Protein AF-A0A8H7DPW4-F1 (afdb_monomer_lite)

Organism: Pleurotus ostreatus (NCBI:txid5322)

Secondary structure (DSSP, 8-state):
--------SS-------------S--TT----BPPPB-----TT-GGGS--SSB-----SSSS--S----SB-TTSSBP---SSGGGT--SS--GGGBTT--

InterPro domains:
  IPR054497 Lytic polysaccharide monooxygenase AA14 [PF22810] (8-101)

Foldseek 3Di:
DDPPPPDPDDADDDDDDDDDDDPPDDPPDPWDFDDAAAFDQAQVHLVPADFAHHDDQDDPDPDDGRDDAADADPVRHTDDDDCDSRRDRDPDDRPRRTPPND

pLDDT: mean 87.99, std 13.87, range [36.25, 98.06]

Structure (mmCIF, N/CA/C/O backbone):
data_AF-A0A8H7DPW4-F1
#
_entry.id   AF-A0A8H7DPW4-F1
#
loop_
_atom_site.group_PDB
_atom_site.id
_atom_site.type_symbol
_atom_site.label_atom_id
_atom_site.label_alt_id
_atom_site.label_comp_id
_atom_site.label_asym_id
_atom_site.label_entity_id
_atom_site.label_seq_id
_atom_site.pdbx_PDB_ins_code
_atom_site.Cartn_x
_atom_site.Cartn_y
_atom_site.Cartn_z
_atom_site.occupancy
_atom_site.B_iso_or_equiv
_atom_site.auth_seq_id
_atom_site.auth_comp_id
_atom_site.auth_asym_id
_atom_site.auth_atom_id
_atom_site.pdbx_PDB_model_num
ATOM 1 N N . MET A 1 1 ? 29.222 10.670 -20.464 1.00 36.25 1 MET A N 1
ATOM 2 C CA . MET A 1 1 ? 29.097 11.007 -19.028 1.00 36.25 1 MET A CA 1
ATOM 3 C C . MET A 1 1 ? 28.184 9.977 -18.380 1.00 36.25 1 MET A C 1
ATOM 5 O O . MET A 1 1 ? 27.043 9.862 -18.802 1.00 36.25 1 MET A O 1
ATOM 9 N N . LYS A 1 2 ? 28.697 9.154 -17.455 1.00 42.91 2 LYS A N 1
ATOM 10 C CA . LYS A 1 2 ? 27.891 8.170 -16.716 1.00 42.91 2 LYS A CA 1
ATOM 11 C C . LYS A 1 2 ? 27.231 8.898 -15.546 1.00 42.91 2 LYS A C 1
ATOM 13 O O . LYS A 1 2 ? 27.933 9.287 -14.620 1.00 42.91 2 LY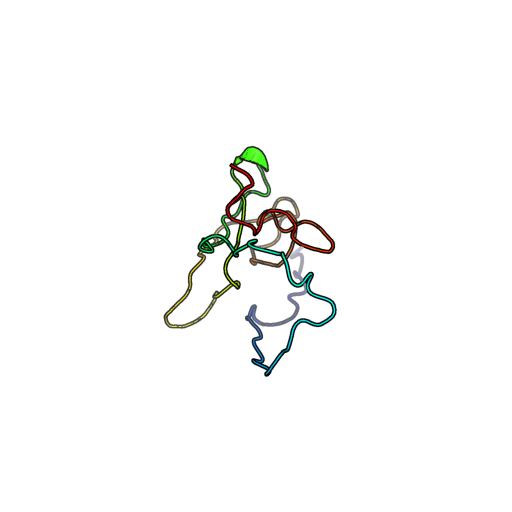S A O 1
ATOM 18 N N . TYR A 1 3 ? 25.918 9.111 -15.596 1.00 51.38 3 TYR A N 1
ATOM 19 C CA . TYR A 1 3 ? 25.171 9.545 -14.417 1.00 51.38 3 TYR A CA 1
ATOM 20 C C . TYR A 1 3 ? 25.205 8.405 -13.402 1.00 51.38 3 TYR A C 1
ATOM 22 O O . TYR A 1 3 ? 24.562 7.369 -13.574 1.00 51.38 3 TYR A O 1
ATOM 30 N N . GLN A 1 4 ? 26.030 8.567 -12.376 1.00 51.06 4 GLN A N 1
ATOM 31 C CA . GLN A 1 4 ? 26.066 7.676 -11.233 1.00 51.06 4 GLN A CA 1
ATOM 32 C C . GLN A 1 4 ? 24.797 7.936 -10.423 1.00 51.06 4 GLN A C 1
ATOM 34 O O . GLN A 1 4 ? 24.713 8.904 -9.675 1.00 51.06 4 GLN A O 1
ATOM 39 N N . TYR A 1 5 ? 23.775 7.104 -10.634 1.00 59.78 5 TYR A N 1
ATOM 40 C CA . TYR A 1 5 ? 22.612 7.052 -9.754 1.00 59.78 5 TYR A CA 1
ATOM 41 C C . TYR A 1 5 ? 23.121 6.760 -8.339 1.00 59.78 5 TYR A C 1
ATOM 43 O O . TYR A 1 5 ? 23.587 5.652 -8.066 1.00 59.78 5 TYR A O 1
ATOM 51 N N . PHE A 1 6 ? 23.059 7.752 -7.450 1.00 54.50 6 PHE A N 1
ATOM 52 C CA . PHE A 1 6 ? 23.230 7.539 -6.017 1.00 54.50 6 PHE A CA 1
ATOM 53 C C . PHE A 1 6 ? 22.096 6.621 -5.555 1.00 54.50 6 PHE A C 1
ATOM 55 O O . PHE A 1 6 ? 20.956 7.048 -5.394 1.00 54.50 6 PHE A O 1
ATOM 62 N N . ARG A 1 7 ? 22.389 5.326 -5.426 1.00 65.38 7 ARG A N 1
ATOM 63 C CA . ARG A 1 7 ? 21.470 4.350 -4.839 1.00 65.38 7 ARG A CA 1
ATOM 64 C C . ARG A 1 7 ? 21.663 4.380 -3.323 1.00 65.38 7 ARG A C 1
ATOM 66 O O . ARG A 1 7 ? 22.791 4.236 -2.858 1.00 65.38 7 ARG A O 1
ATOM 73 N N . CYS A 1 8 ? 20.581 4.551 -2.565 1.00 76.81 8 CYS A N 1
ATOM 74 C CA . CYS A 1 8 ? 20.564 4.511 -1.094 1.00 76.81 8 CYS A CA 1
ATOM 75 C C . CYS A 1 8 ? 20.681 3.073 -0.544 1.00 76.81 8 CYS A C 1
ATOM 77 O O . CYS A 1 8 ? 19.914 2.670 0.323 1.00 76.81 8 CYS A O 1
ATOM 79 N N . GLY A 1 9 ? 21.638 2.293 -1.052 1.00 84.31 9 GLY A N 1
ATOM 80 C CA . GLY A 1 9 ? 21.801 0.882 -0.705 1.00 84.31 9 GLY A CA 1
ATOM 81 C C . GLY A 1 9 ? 20.883 -0.058 -1.490 1.00 84.31 9 GLY A C 1
ATOM 82 O O . GLY A 1 9 ? 20.321 0.304 -2.528 1.00 84.31 9 GLY A O 1
ATOM 83 N N . GLU A 1 10 ? 20.798 -1.296 -1.009 1.00 87.38 10 GLU A N 1
ATOM 84 C CA . GLU A 1 10 ? 19.932 -2.331 -1.569 1.00 87.38 10 GLU A CA 1
ATOM 85 C C . GLU A 1 10 ? 18.479 -2.106 -1.113 1.00 87.38 10 GLU A C 1
ATOM 87 O O . GLU A 1 10 ? 18.243 -1.922 0.084 1.00 87.38 10 GLU A O 1
ATOM 92 N N . PRO A 1 11 ? 17.498 -2.094 -2.033 1.00 89.75 11 PRO A N 1
ATOM 93 C CA . PRO A 1 11 ? 16.091 -1.991 -1.661 1.00 89.75 11 PRO A CA 1
ATOM 94 C C . PRO A 1 11 ? 15.668 -3.130 -0.723 1.00 89.75 11 PRO A C 1
ATOM 96 O O . PRO A 1 11 ? 16.013 -4.283 -0.952 1.00 89.75 11 PRO A O 1
ATOM 99 N N . ASN A 1 12 ? 14.903 -2.834 0.325 1.00 92.38 12 ASN A N 1
ATOM 100 C CA . ASN A 1 12 ? 14.419 -3.847 1.264 1.00 92.38 12 ASN A CA 1
ATOM 101 C C . ASN A 1 12 ? 13.107 -3.391 1.919 1.00 92.38 12 ASN A C 1
ATOM 103 O O . ASN A 1 12 ? 12.719 -2.227 1.791 1.00 92.38 12 ASN A O 1
ATOM 107 N N . MET A 1 13 ? 12.438 -4.292 2.636 1.00 95.25 13 MET A N 1
ATOM 108 C CA . MET A 1 13 ? 11.307 -3.967 3.498 1.00 95.25 13 MET A CA 1
ATOM 109 C C . MET A 1 13 ? 11.698 -4.046 4.973 1.00 95.25 13 MET A C 1
ATOM 111 O O . MET A 1 13 ? 12.579 -4.801 5.378 1.00 95.25 13 MET A O 1
ATOM 115 N N . TYR A 1 14 ? 10.993 -3.275 5.792 1.00 95.44 14 TYR A N 1
ATOM 116 C CA . TYR A 1 14 ? 11.164 -3.269 7.238 1.00 95.44 14 TYR A CA 1
ATOM 117 C C . TYR A 1 14 ? 9.813 -3.550 7.881 1.00 95.44 14 TYR A C 1
ATOM 119 O O . TYR A 1 14 ? 8.810 -2.922 7.541 1.00 95.44 14 TYR A O 1
ATOM 127 N N . MET A 1 15 ? 9.785 -4.496 8.815 1.00 97.44 15 MET A N 1
ATOM 128 C CA . MET A 1 15 ? 8.583 -4.860 9.553 1.00 97.44 15 MET A CA 1
ATOM 129 C C . MET A 1 15 ? 8.928 -5.061 11.020 1.00 97.44 15 MET A C 1
ATOM 131 O O . MET A 1 15 ? 9.900 -5.734 11.354 1.00 97.44 15 MET A O 1
ATOM 135 N N . LEU A 1 16 ? 8.102 -4.491 11.894 1.00 97.50 16 LEU A N 1
ATOM 136 C CA . LEU A 1 16 ? 8.237 -4.652 13.331 1.00 97.50 16 LEU A CA 1
ATOM 137 C C . LEU A 1 16 ? 6.844 -4.783 13.958 1.00 97.50 16 LEU A C 1
ATOM 139 O O . LEU A 1 16 ? 6.122 -3.788 14.052 1.00 97.50 16 LEU A O 1
ATOM 143 N N . PRO A 1 17 ? 6.420 -6.004 14.321 1.00 96.44 17 PRO A N 1
ATOM 144 C CA . PRO A 1 17 ? 5.106 -6.222 14.903 1.00 96.44 17 PRO A CA 1
ATOM 145 C C . PRO A 1 17 ? 5.068 -5.761 16.362 1.00 96.44 17 PRO A C 1
ATOM 147 O O . PRO A 1 17 ? 5.989 -6.012 17.137 1.00 96.44 17 PRO A O 1
ATOM 150 N N . TYR A 1 18 ? 3.952 -5.148 16.751 1.00 97.19 18 TYR A N 1
ATOM 151 C CA . TYR A 1 18 ? 3.691 -4.718 18.122 1.00 97.19 18 TYR A CA 1
ATOM 152 C C . TYR A 1 18 ? 2.261 -5.045 18.536 1.00 97.19 18 TYR A C 1
ATOM 154 O O . TYR A 1 18 ? 1.344 -5.081 17.714 1.00 97.19 18 TYR A O 1
ATOM 162 N N . ARG A 1 19 ? 2.055 -5.225 19.843 1.00 97.62 19 ARG A N 1
ATOM 163 C CA . ARG A 1 19 ? 0.712 -5.330 20.413 1.00 97.62 19 ARG A CA 1
ATOM 164 C C . ARG A 1 19 ? 0.076 -3.942 20.472 1.00 97.62 19 ARG A C 1
ATOM 166 O O . ARG A 1 19 ? 0.608 -3.054 21.131 1.00 97.62 19 ARG A O 1
ATOM 173 N N . CYS A 1 20 ? -1.071 -3.778 19.821 1.00 95.69 20 CYS A N 1
ATOM 174 C CA . CYS A 1 20 ? -1.844 -2.538 19.819 1.00 95.69 20 CYS A CA 1
ATO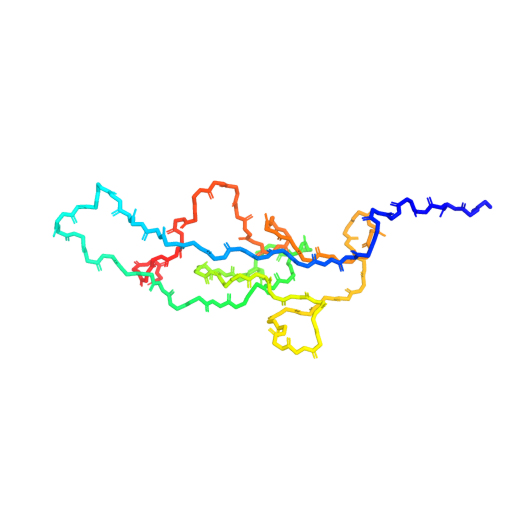M 175 C C . CYS A 1 20 ? -3.269 -2.759 20.351 1.00 95.69 20 CYS A C 1
ATOM 177 O O . CYS A 1 20 ? -3.810 -3.863 20.271 1.00 95.69 20 CYS A O 1
ATOM 179 N N . THR A 1 21 ? -3.866 -1.691 20.886 1.00 95.25 21 THR A N 1
ATOM 180 C CA . THR A 1 21 ? -5.274 -1.629 21.303 1.00 95.25 21 THR A CA 1
ATOM 181 C C . THR A 1 21 ? -5.871 -0.335 20.764 1.00 95.25 21 THR A C 1
ATOM 183 O O . THR A 1 21 ? -5.322 0.738 21.007 1.00 95.25 21 THR A O 1
ATOM 186 N N . VAL A 1 22 ? -6.996 -0.424 20.055 1.00 91.38 22 VAL A N 1
ATOM 187 C CA . VAL A 1 22 ? -7.754 0.756 19.615 1.00 91.38 22 VAL A CA 1
ATOM 188 C C . VAL A 1 22 ? -8.604 1.255 20.785 1.00 91.38 22 VAL A C 1
ATOM 190 O O . VAL A 1 22 ? -9.365 0.486 21.370 1.00 91.38 22 VAL A O 1
ATOM 193 N N . THR A 1 23 ? -8.470 2.530 21.143 1.00 94.31 23 THR A N 1
ATOM 194 C CA . THR A 1 23 ? -9.242 3.179 22.216 1.00 94.31 23 THR A CA 1
ATOM 195 C C . THR A 1 23 ? -10.329 4.089 21.637 1.00 94.31 23 THR A C 1
ATOM 197 O O . THR A 1 23 ? -10.349 4.350 20.436 1.00 94.31 23 THR A O 1
ATOM 200 N N . ASN A 1 24 ? -11.256 4.561 22.482 1.00 94.12 24 ASN A N 1
ATOM 201 C CA . ASN A 1 24 ? -12.358 5.459 22.093 1.00 94.12 24 ASN A CA 1
ATOM 202 C C . ASN A 1 24 ? -13.268 4.912 20.974 1.00 94.12 24 ASN A C 1
ATOM 204 O O . ASN A 1 24 ? -13.837 5.670 20.191 1.00 94.12 24 ASN A O 1
ATOM 208 N N . VAL A 1 25 ? -13.420 3.587 20.900 1.00 90.00 25 VAL A N 1
ATOM 209 C CA . VAL A 1 25 ? -14.352 2.944 19.967 1.00 90.00 25 VAL A CA 1
ATOM 210 C C . VAL A 1 25 ? -15.780 3.133 20.477 1.00 90.00 25 VAL A C 1
ATOM 212 O O . VAL A 1 25 ? -16.057 2.865 21.646 1.00 90.00 25 VAL A O 1
ATOM 215 N N . SER A 1 26 ? -16.693 3.570 19.604 1.00 90.38 26 SER A N 1
ATOM 216 C CA . SER A 1 26 ? -18.115 3.656 19.956 1.00 90.38 26 SER A CA 1
ATOM 217 C C . SER A 1 26 ? -18.649 2.275 20.378 1.00 90.38 26 SER A C 1
ATOM 219 O O . SER A 1 26 ? -18.476 1.321 19.613 1.00 90.38 26 SER A O 1
ATOM 221 N N . PRO A 1 27 ? -19.350 2.151 21.526 1.00 86.94 27 PRO A N 1
ATOM 222 C CA . PRO A 1 27 ? -19.938 0.885 21.977 1.00 86.94 27 PRO A CA 1
ATOM 223 C C . PRO A 1 27 ? -20.944 0.276 20.995 1.00 86.94 27 PRO A C 1
ATOM 225 O O . PRO A 1 27 ? -21.212 -0.920 21.048 1.00 86.94 27 PRO A O 1
ATOM 228 N N . THR A 1 28 ? -21.509 1.092 20.106 1.00 89.75 28 THR A N 1
ATOM 229 C CA . THR A 1 28 ? -22.486 0.672 19.095 1.00 89.75 28 THR A CA 1
ATOM 230 C C . THR A 1 28 ? -21.866 0.440 17.718 1.00 89.75 28 THR A C 1
ATOM 232 O O . THR A 1 28 ? -22.586 0.118 16.777 1.00 89.75 28 THR A O 1
ATOM 235 N N . SER A 1 29 ? -20.547 0.607 17.566 1.00 84.00 29 SER A N 1
ATOM 236 C CA . SER A 1 29 ? -19.887 0.417 16.275 1.00 84.00 29 SER A CA 1
ATOM 237 C C . SER A 1 29 ? -19.942 -1.048 15.836 1.00 84.00 29 SER A C 1
ATOM 239 O O . SER A 1 29 ? -19.371 -1.929 16.482 1.00 84.00 29 SER A O 1
ATOM 241 N N . SER A 1 30 ? -20.582 -1.299 14.695 1.00 83.56 30 SER A N 1
ATOM 242 C CA . SER A 1 30 ? -20.556 -2.587 13.995 1.00 83.56 30 SER A CA 1
ATOM 243 C C . SER A 1 30 ? -19.504 -2.646 12.887 1.00 83.56 30 SER A C 1
ATOM 245 O O . SER A 1 30 ? -19.352 -3.699 12.273 1.00 83.56 30 SER A O 1
ATOM 247 N N . LEU A 1 31 ? -18.768 -1.552 12.644 1.00 84.25 31 LEU A N 1
ATOM 248 C CA . LEU A 1 31 ? -17.802 -1.453 11.551 1.00 84.25 31 LEU A CA 1
ATOM 249 C C . LEU A 1 31 ? -16.740 -2.551 11.664 1.00 84.25 31 LEU A C 1
ATOM 251 O O . LEU A 1 31 ? -16.114 -2.761 12.712 1.00 84.25 31 LEU A O 1
ATOM 255 N N . ARG A 1 32 ? -16.529 -3.251 10.551 1.00 85.94 32 ARG A N 1
ATOM 256 C CA . ARG A 1 32 ? -15.483 -4.261 10.385 1.00 85.94 32 ARG A CA 1
ATOM 257 C C . ARG A 1 32 ? -14.562 -3.852 9.252 1.00 85.94 32 ARG A C 1
ATOM 259 O O . ARG A 1 32 ? -15.005 -3.278 8.257 1.00 85.94 32 ARG A O 1
ATOM 266 N N . LEU A 1 33 ? -13.277 -4.159 9.409 1.00 88.56 33 LEU A N 1
ATOM 267 C CA . LEU A 1 33 ? -12.334 -4.045 8.306 1.00 88.56 33 LEU A CA 1
ATOM 268 C C . LEU A 1 33 ? -12.735 -5.037 7.211 1.00 88.56 33 LEU A C 1
ATOM 270 O O . LEU A 1 33 ? -13.024 -6.201 7.492 1.00 88.56 33 LEU A O 1
ATOM 274 N N . ALA A 1 34 ? -12.748 -4.564 5.972 1.00 90.38 34 ALA A N 1
ATOM 275 C CA . ALA A 1 34 ? -12.876 -5.403 4.798 1.00 90.38 34 ALA A CA 1
ATOM 276 C C . ALA A 1 34 ? -11.623 -6.289 4.649 1.00 90.38 34 ALA A C 1
ATOM 278 O O . ALA A 1 34 ? -10.531 -5.890 5.071 1.00 90.38 34 ALA A O 1
ATOM 279 N N . PRO A 1 35 ? -11.739 -7.469 4.015 1.00 92.44 35 PRO A N 1
ATOM 280 C CA . PRO A 1 35 ? -10.581 -8.284 3.671 1.00 92.44 35 PRO A CA 1
ATOM 281 C C . PRO A 1 35 ? -9.571 -7.490 2.834 1.00 92.44 35 PRO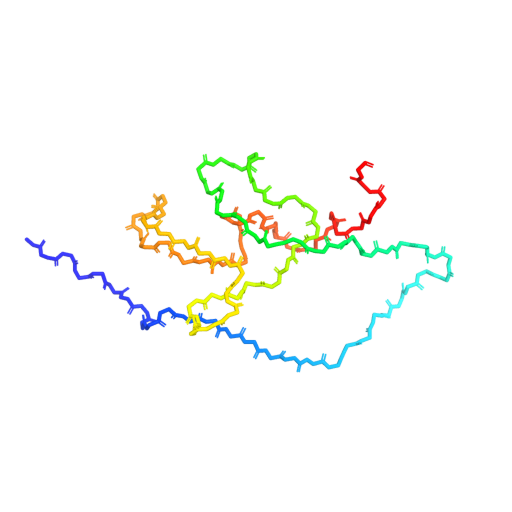 A C 1
ATOM 283 O O . PRO A 1 35 ? -9.898 -6.976 1.763 1.00 92.44 35 PRO A O 1
ATOM 286 N N . ALA A 1 36 ? -8.338 -7.394 3.327 1.00 94.12 36 ALA A N 1
ATOM 287 C CA . ALA A 1 36 ? -7.293 -6.613 2.685 1.00 94.12 36 ALA A CA 1
ATOM 288 C C . ALA A 1 36 ? -6.722 -7.319 1.445 1.00 94.12 36 ALA A C 1
ATOM 290 O O . ALA A 1 36 ? -6.431 -8.517 1.483 1.00 94.12 36 ALA A O 1
ATOM 291 N N . GLN A 1 37 ? -6.491 -6.554 0.378 1.00 94.88 37 GLN A N 1
ATOM 292 C CA . GLN A 1 37 ? -5.897 -7.030 -0.875 1.00 94.88 37 GLN A CA 1
ATOM 293 C C . GLN A 1 37 ? -4.470 -6.488 -1.064 1.00 94.88 37 GLN A C 1
ATOM 295 O O . GLN A 1 37 ? -4.159 -5.410 -0.546 1.00 94.88 37 GLN A O 1
ATOM 300 N N . PRO A 1 38 ? -3.583 -7.189 -1.791 1.00 96.44 38 PRO A N 1
ATOM 301 C CA . PRO A 1 38 ? -2.277 -6.643 -2.140 1.00 96.44 38 PRO A CA 1
ATOM 302 C C . PRO A 1 38 ? -2.385 -5.325 -2.918 1.00 96.44 38 PRO A C 1
ATOM 304 O O . PRO A 1 38 ? -3.325 -5.100 -3.686 1.00 96.44 38 PRO A O 1
ATOM 307 N N . GLY A 1 39 ? -1.414 -4.435 -2.715 1.00 94.75 39 GLY A N 1
ATOM 308 C CA . GLY A 1 39 ? -1.294 -3.216 -3.511 1.00 94.75 39 GLY A CA 1
ATOM 309 C C . GLY A 1 39 ? -0.890 -3.526 -4.955 1.00 94.75 39 GLY A C 1
ATOM 310 O O . GLY A 1 39 ? -0.166 -4.483 -5.210 1.00 94.75 39 GLY A O 1
ATOM 311 N N . VAL A 1 40 ? -1.327 -2.687 -5.891 1.00 95.75 40 VAL A N 1
ATOM 312 C CA . VAL A 1 40 ? -0.934 -2.752 -7.306 1.00 95.75 40 VAL A CA 1
ATOM 313 C C . VAL A 1 40 ? -0.258 -1.442 -7.683 1.00 95.75 40 VAL A C 1
ATOM 315 O O . VAL A 1 40 ? -0.729 -0.373 -7.293 1.00 95.75 40 VAL A O 1
ATOM 318 N N . TRP A 1 41 ? 0.840 -1.524 -8.440 1.00 96.88 41 TRP A N 1
ATOM 319 C CA . TRP A 1 41 ? 1.480 -0.345 -9.020 1.00 96.88 41 TRP A CA 1
ATOM 320 C C . TRP A 1 41 ? 0.546 0.336 -10.014 1.00 96.88 41 TRP A C 1
ATOM 322 O O . TRP A 1 41 ? 0.172 -0.256 -11.022 1.00 96.88 41 TRP A O 1
ATOM 332 N N . CYS A 1 42 ? 0.188 1.579 -9.719 1.00 96.12 42 CYS A N 1
ATOM 333 C CA . CYS A 1 42 ? -0.825 2.350 -10.438 1.00 96.12 42 CYS A CA 1
ATOM 334 C C . CYS A 1 42 ? -0.403 3.815 -10.641 1.00 96.12 42 CYS A C 1
ATOM 336 O O . CYS A 1 42 ? -1.246 4.694 -10.787 1.00 96.12 42 CYS A O 1
ATOM 338 N N . GLU A 1 43 ? 0.903 4.099 -10.612 1.00 96.75 43 GLU A N 1
ATOM 339 C CA . GLU A 1 43 ? 1.447 5.456 -10.764 1.00 96.75 43 GLU A CA 1
ATOM 340 C C . GLU A 1 43 ? 0.995 6.148 -12.062 1.00 96.75 43 GLU A C 1
ATOM 342 O O . GLU A 1 43 ? 0.749 7.351 -12.064 1.00 96.75 43 GLU A O 1
ATOM 347 N N . ASP A 1 44 ? 0.881 5.392 -13.154 1.00 95.31 44 ASP A N 1
ATOM 348 C CA . ASP A 1 44 ? 0.454 5.869 -14.470 1.00 95.31 44 ASP A CA 1
ATOM 349 C C . ASP A 1 44 ? -1.064 6.053 -14.586 1.00 95.31 44 ASP A C 1
ATOM 351 O O . ASP A 1 44 ? -1.534 6.845 -15.401 1.00 95.31 44 ASP A O 1
ATOM 355 N N . ASP A 1 45 ? -1.834 5.330 -13.773 1.00 95.50 45 ASP A N 1
ATOM 356 C CA . ASP A 1 45 ? -3.291 5.334 -13.816 1.00 95.50 45 ASP A CA 1
ATOM 357 C C . ASP A 1 45 ? -3.879 5.049 -12.424 1.00 95.50 45 ASP A C 1
ATOM 359 O O . ASP A 1 45 ? -4.113 3.888 -12.060 1.00 95.50 45 ASP A O 1
ATOM 363 N N . PRO A 1 46 ? -4.190 6.104 -11.647 1.00 93.00 46 PRO A N 1
ATOM 364 C CA . PRO A 1 46 ? -4.745 5.959 -10.305 1.00 93.00 46 PRO A CA 1
ATOM 365 C C . PRO A 1 46 ? -6.077 5.202 -10.256 1.00 93.00 46 PRO A C 1
ATOM 367 O O . PRO A 1 46 ? -6.456 4.675 -9.207 1.00 93.00 46 PRO A O 1
ATOM 370 N N . SER A 1 47 ? -6.809 5.116 -11.375 1.00 93.81 47 SER A N 1
ATOM 371 C CA . SER A 1 47 ? -8.072 4.377 -11.422 1.00 93.81 47 SER A CA 1
ATOM 372 C C . SER A 1 47 ? -7.877 2.865 -11.257 1.00 93.81 47 SER A C 1
ATOM 374 O O . SER A 1 47 ? -8.798 2.191 -10.788 1.00 93.81 47 SER A O 1
ATOM 376 N N . LYS A 1 48 ? -6.670 2.363 -11.564 1.00 94.56 48 LYS A N 1
ATOM 37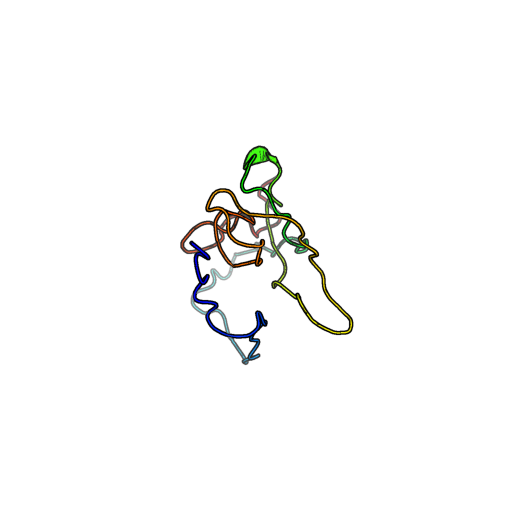7 C CA . LYS A 1 48 ? -6.259 0.955 -11.459 1.00 94.56 48 LYS A CA 1
ATOM 378 C C . LYS A 1 48 ? -5.689 0.568 -10.095 1.00 94.56 48 LYS A C 1
ATOM 380 O O . LYS A 1 48 ? -5.368 -0.601 -9.888 1.00 94.56 48 LYS A O 1
ATOM 385 N N . CYS A 1 49 ? -5.540 1.510 -9.163 1.00 94.12 49 CYS A N 1
ATOM 386 C CA . CYS A 1 49 ? -5.037 1.186 -7.831 1.00 94.12 49 CYS A CA 1
ATOM 387 C C . CYS A 1 49 ? -5.972 0.222 -7.091 1.00 94.12 49 CYS A C 1
ATOM 389 O O . CYS A 1 49 ? -7.198 0.338 -7.178 1.00 94.12 49 CYS A O 1
ATOM 391 N N . THR A 1 50 ? -5.400 -0.648 -6.252 1.00 93.19 50 THR A N 1
ATOM 392 C CA . THR A 1 50 ? -6.172 -1.424 -5.273 1.00 93.19 50 THR A CA 1
ATOM 393 C C . THR A 1 50 ? -6.960 -0.477 -4.369 1.00 93.19 50 THR A C 1
ATOM 395 O O . THR A 1 50 ? -6.394 0.309 -3.592 1.00 93.19 50 THR A O 1
ATOM 398 N N . ARG A 1 51 ? -8.286 -0.559 -4.468 1.00 89.44 51 ARG A N 1
ATOM 399 C CA . ARG A 1 51 ? -9.219 0.210 -3.645 1.00 89.44 51 ARG A CA 1
ATOM 400 C C . ARG A 1 51 ? -9.547 -0.543 -2.357 1.00 89.44 51 ARG A C 1
ATOM 402 O O . ARG A 1 51 ? -9.448 -1.762 -2.289 1.00 89.44 51 ARG A O 1
ATOM 409 N N . GLY A 1 52 ? -9.975 0.196 -1.339 1.00 90.56 52 GLY A N 1
ATOM 410 C CA . GLY A 1 52 ? -10.350 -0.373 -0.049 1.00 90.56 52 GLY A CA 1
ATOM 411 C C . GLY A 1 52 ? -9.162 -0.763 0.839 1.00 90.56 52 GLY A C 1
ATOM 412 O O . GLY A 1 52 ? -8.091 -0.144 0.776 1.00 90.56 52 GLY A O 1
ATOM 413 N N . ALA A 1 53 ? -9.375 -1.775 1.686 1.00 93.56 53 ALA A N 1
ATOM 414 C CA . ALA A 1 53 ? -8.362 -2.315 2.586 1.00 93.56 53 ALA A CA 1
ATOM 415 C C . ALA A 1 53 ? -7.178 -2.914 1.811 1.00 93.56 53 ALA A C 1
ATOM 417 O O . ALA A 1 53 ? -7.352 -3.755 0.929 1.00 93.56 53 ALA A O 1
ATOM 418 N N . LYS A 1 54 ? -5.963 -2.487 2.169 1.00 94.69 54 LYS A N 1
ATOM 419 C CA . LYS A 1 54 ? -4.712 -2.937 1.552 1.00 94.69 54 LYS A CA 1
ATOM 420 C C . LYS A 1 54 ? -3.850 -3.694 2.550 1.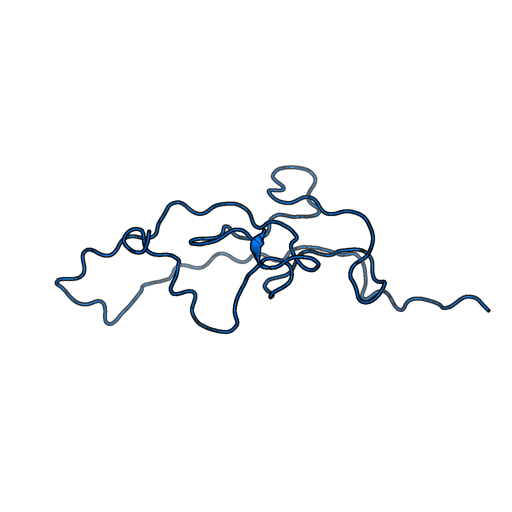00 94.69 54 LYS A C 1
ATOM 422 O O . LYS A 1 54 ? -3.805 -3.341 3.726 1.00 94.69 54 LYS A O 1
ATOM 427 N N . GLN A 1 55 ? -3.184 -4.738 2.072 1.00 96.56 55 GLN A N 1
ATOM 428 C CA . GLN A 1 55 ? -2.196 -5.483 2.847 1.00 96.56 55 GLN A CA 1
ATOM 429 C C . GLN A 1 55 ? -0.921 -4.650 3.043 1.00 96.56 55 GLN A C 1
ATOM 431 O O . GLN A 1 55 ? -0.683 -3.669 2.334 1.00 96.56 55 GLN A O 1
ATOM 436 N N . MET A 1 56 ? -0.082 -5.074 3.990 1.00 97.12 56 MET A N 1
ATOM 437 C CA . MET A 1 56 ? 1.300 -4.601 4.084 1.00 97.12 56 MET A CA 1
ATOM 438 C C . MET A 1 56 ? 2.066 -4.950 2.804 1.00 97.12 56 MET A C 1
ATOM 440 O O . MET A 1 56 ? 1.730 -5.914 2.118 1.00 97.12 56 MET A O 1
ATOM 444 N N . ILE A 1 57 ? 3.100 -4.176 2.493 1.00 98.06 57 ILE A N 1
ATOM 445 C CA . ILE A 1 57 ? 3.975 -4.421 1.344 1.00 98.06 57 ILE A CA 1
ATOM 446 C C . ILE A 1 57 ? 5.001 -5.491 1.740 1.00 98.06 57 ILE A C 1
ATOM 448 O O . ILE A 1 57 ? 5.911 -5.201 2.516 1.00 98.06 57 ILE A O 1
ATOM 452 N N . PHE A 1 58 ? 4.857 -6.703 1.202 1.00 97.94 58 PHE A N 1
ATOM 453 C CA . PHE A 1 58 ? 5.869 -7.758 1.267 1.00 97.94 58 PHE A CA 1
ATOM 454 C C . PHE A 1 58 ? 6.572 -7.840 -0.086 1.00 97.94 58 PHE A C 1
ATOM 456 O O . PHE A 1 58 ? 5.950 -8.204 -1.086 1.00 97.94 58 PHE A O 1
ATOM 463 N N . TRP A 1 59 ? 7.842 -7.439 -0.125 1.00 97.25 59 TRP A N 1
ATOM 464 C CA . TRP A 1 59 ? 8.597 -7.288 -1.367 1.00 97.25 59 TRP A CA 1
ATOM 465 C C . TRP A 1 59 ? 10.099 -7.515 -1.164 1.00 97.25 59 TRP A C 1
ATOM 467 O O . TRP A 1 59 ? 10.641 -7.238 -0.090 1.00 97.25 59 TRP A O 1
ATOM 477 N N . ASN A 1 60 ? 10.769 -7.968 -2.227 1.00 95.25 60 ASN A N 1
ATOM 478 C CA . ASN A 1 60 ? 12.201 -8.272 -2.281 1.00 95.25 60 ASN A CA 1
ATOM 479 C C . ASN A 1 60 ? 12.663 -9.322 -1.251 1.00 95.25 60 ASN A C 1
ATOM 481 O O . ASN A 1 60 ? 13.763 -9.234 -0.712 1.00 95.25 60 ASN A O 1
ATOM 485 N N . GLN A 1 61 ? 11.803 -10.300 -0.954 1.00 95.94 61 GLN A N 1
ATOM 486 C CA . GLN A 1 61 ? 12.110 -11.450 -0.102 1.00 95.94 61 GLN A CA 1
ATOM 487 C C . GLN A 1 61 ? 12.250 -12.725 -0.947 1.00 95.94 61 GLN A C 1
ATOM 489 O O . GLN A 1 61 ? 11.774 -12.778 -2.083 1.00 95.94 61 GLN A O 1
ATOM 494 N N . ALA A 1 62 ? 12.884 -13.766 -0.396 1.00 96.31 62 ALA A N 1
ATOM 495 C CA . ALA A 1 62 ? 13.042 -15.056 -1.079 1.00 96.31 62 ALA A CA 1
ATOM 496 C C . ALA A 1 62 ? 11.702 -15.788 -1.306 1.00 96.31 62 ALA A C 1
ATOM 498 O O . ALA A 1 62 ? 11.568 -16.558 -2.253 1.00 96.31 62 ALA A O 1
ATOM 499 N N . GLU A 1 63 ? 10.717 -15.536 -0.444 1.00 96.94 63 GLU A N 1
ATOM 500 C CA . GLU A 1 63 ? 9.368 -16.092 -0.508 1.00 96.94 63 GLU A CA 1
ATOM 501 C C . GLU A 1 63 ? 8.355 -15.124 0.118 1.00 96.94 63 GLU A C 1
ATOM 503 O O . GLU A 1 63 ? 8.725 -14.197 0.839 1.00 96.94 63 GLU A O 1
ATOM 508 N N . GLY A 1 64 ? 7.064 -15.337 -0.150 1.00 96.19 64 GLY A N 1
ATOM 509 C CA . GLY A 1 64 ? 5.988 -14.596 0.518 1.00 96.19 64 GLY A CA 1
ATOM 510 C C . GLY A 1 64 ? 5.807 -13.141 0.072 1.00 96.19 64 GLY A C 1
ATOM 511 O O . GLY A 1 64 ? 5.078 -12.403 0.734 1.00 96.19 64 GLY A O 1
ATOM 512 N N . ASN A 1 65 ? 6.420 -12.720 -1.041 1.00 97.62 65 ASN A N 1
ATOM 513 C CA . ASN A 1 65 ? 6.102 -11.428 -1.651 1.00 97.62 65 ASN A CA 1
ATOM 514 C C . ASN A 1 65 ? 4.624 -11.405 -2.065 1.00 97.62 65 ASN A C 1
ATOM 516 O O . ASN A 1 65 ? 4.112 -12.367 -2.639 1.00 97.62 65 ASN A O 1
ATOM 520 N N . ASN A 1 66 ? 3.940 -10.296 -1.795 1.00 97.50 66 ASN A N 1
ATOM 521 C CA . ASN A 1 66 ? 2.562 -10.081 -2.245 1.00 97.50 66 ASN A CA 1
ATOM 522 C C . ASN A 1 66 ? 2.454 -9.024 -3.348 1.00 97.50 66 ASN A C 1
ATOM 524 O O . ASN A 1 66 ? 1.371 -8.793 -3.880 1.00 97.50 66 ASN A O 1
ATOM 528 N N . ILE A 1 67 ? 3.571 -8.399 -3.703 1.00 95.81 67 ILE A N 1
ATOM 529 C CA . ILE A 1 67 ? 3.676 -7.466 -4.811 1.00 95.81 67 ILE A CA 1
ATOM 530 C C . ILE A 1 67 ? 4.985 -7.716 -5.547 1.00 95.81 67 ILE A C 1
ATOM 532 O O . ILE A 1 67 ? 6.015 -7.956 -4.927 1.00 95.81 67 ILE A O 1
ATOM 536 N N . GLU A 1 68 ? 4.942 -7.621 -6.871 1.00 91.94 68 GLU A N 1
ATOM 537 C CA . GLU A 1 68 ? 6.113 -7.672 -7.738 1.00 91.94 68 GLU A CA 1
ATOM 538 C C . GLU A 1 68 ? 6.057 -6.471 -8.683 1.00 91.94 68 GLU A C 1
ATOM 540 O O . GLU A 1 68 ? 5.021 -6.182 -9.287 1.00 91.94 68 GLU A O 1
ATOM 545 N N . VAL A 1 69 ? 7.162 -5.737 -8.795 1.00 93.31 69 VAL A N 1
ATOM 546 C CA . VAL A 1 69 ? 7.262 -4.558 -9.662 1.00 93.31 69 VAL A CA 1
ATOM 547 C C . VAL A 1 69 ? 8.501 -4.655 -10.537 1.00 93.31 69 VAL A C 1
ATOM 549 O O . VAL A 1 69 ? 9.536 -5.173 -10.129 1.00 93.31 69 VAL A O 1
ATOM 552 N N . SER A 1 70 ? 8.396 -4.146 -11.759 1.00 93.38 70 SER A N 1
ATOM 553 C CA . SER A 1 70 ? 9.496 -4.111 -12.720 1.00 93.38 70 SER A CA 1
ATOM 554 C C . SER A 1 70 ? 9.462 -2.822 -13.538 1.00 93.38 70 SER A C 1
ATOM 556 O O . SER A 1 70 ? 8.446 -2.126 -13.587 1.00 93.38 70 SER A O 1
ATOM 558 N N . GLY A 1 71 ? 10.583 -2.495 -14.180 1.00 93.88 71 GLY A N 1
ATOM 559 C CA . GLY A 1 71 ? 10.728 -1.274 -14.969 1.00 93.88 71 GLY A CA 1
ATOM 560 C C . GLY A 1 71 ? 11.003 -0.032 -14.122 1.00 93.88 71 GLY A C 1
ATOM 561 O O . GLY A 1 71 ? 11.421 -0.128 -12.964 1.00 93.88 71 GLY A O 1
ATOM 562 N N . SER A 1 72 ? 10.786 1.134 -14.729 1.00 94.50 72 SER A N 1
ATOM 563 C CA . SER A 1 72 ? 11.003 2.434 -14.094 1.00 94.50 72 SER A CA 1
ATOM 564 C C . SER A 1 72 ? 9.691 3.086 -13.657 1.00 94.50 72 SER A C 1
ATOM 566 O O . SER A 1 72 ? 8.623 2.833 -14.222 1.00 94.50 72 SER A O 1
ATOM 568 N N . ASP A 1 73 ? 9.776 3.913 -12.624 1.00 94.12 73 ASP A N 1
ATOM 569 C CA . ASP A 1 73 ? 8.743 4.863 -12.240 1.00 94.12 73 ASP A CA 1
ATOM 570 C C . ASP A 1 73 ? 8.779 6.115 -13.137 1.00 94.12 73 ASP A C 1
ATOM 572 O O . ASP A 1 73 ? 9.685 6.287 -13.961 1.00 94.12 73 ASP A O 1
ATOM 576 N N . LEU A 1 74 ? 7.796 7.005 -12.987 1.00 94.62 74 LEU A N 1
ATOM 577 C CA . LEU A 1 74 ? 7.711 8.251 -13.764 1.00 94.62 74 LEU A CA 1
ATOM 578 C C . LEU A 1 74 ? 8.859 9.235 -13.478 1.00 94.62 74 LEU A C 1
ATOM 580 O O . LEU A 1 74 ? 9.050 10.192 -14.224 1.00 94.62 74 LEU A O 1
ATOM 584 N N . SER A 1 75 ? 9.636 9.011 -12.417 1.00 91.06 75 SER A N 1
ATOM 585 C CA . SER A 1 75 ? 10.840 9.782 -12.088 1.00 91.06 75 SER A CA 1
ATOM 586 C C . SER A 1 75 ? 12.118 9.166 -12.679 1.00 91.06 75 SER A C 1
ATOM 588 O O . SER A 1 75 ? 13.204 9.705 -12.487 1.00 91.06 75 SER A O 1
ATOM 590 N N . GLY A 1 76 ? 12.007 8.060 -13.422 1.00 91.62 76 GLY A N 1
ATOM 591 C CA . GLY A 1 76 ? 13.126 7.384 -14.080 1.00 91.62 76 GLY A CA 1
ATOM 592 C C . GLY A 1 76 ? 13.890 6.402 -13.188 1.00 91.62 76 GLY A C 1
ATOM 593 O O . GLY A 1 76 ? 14.854 5.787 -13.651 1.00 91.62 76 GLY A O 1
ATOM 594 N N . HIS A 1 77 ? 13.462 6.200 -11.941 1.00 88.69 77 HIS A N 1
ATOM 595 C CA . HIS A 1 77 ? 14.078 5.256 -11.011 1.00 88.69 77 HIS A CA 1
ATOM 596 C C . HIS A 1 77 ? 13.479 3.856 -11.178 1.00 88.69 77 HIS A C 1
ATOM 598 O O . HIS A 1 77 ? 12.306 3.742 -11.525 1.00 88.69 77 HIS A O 1
ATOM 604 N N . PRO A 1 78 ? 14.226 2.769 -10.905 1.00 91.69 78 PRO A N 1
ATOM 605 C CA . PRO A 1 78 ? 13.629 1.440 -10.802 1.00 91.69 78 PRO A CA 1
ATOM 606 C C . PRO A 1 78 ? 12.468 1.450 -9.807 1.00 91.69 78 PRO A C 1
ATOM 608 O O . PRO A 1 78 ? 12.597 2.019 -8.719 1.00 91.69 78 PRO A O 1
ATOM 611 N N . ARG A 1 79 ? 11.341 0.831 -10.169 1.00 93.81 79 ARG A N 1
ATOM 612 C CA . ARG A 1 79 ? 10.173 0.781 -9.285 1.00 93.81 79 ARG A CA 1
ATOM 613 C C . ARG A 1 79 ? 10.544 0.105 -7.967 1.00 93.81 79 ARG A C 1
ATOM 615 O O . ARG A 1 79 ? 11.106 -0.986 -7.954 1.00 93.81 79 ARG A O 1
ATOM 622 N N . SER A 1 80 ? 10.194 0.768 -6.874 1.00 93.94 80 SER A N 1
ATOM 623 C CA . SER A 1 80 ? 10.308 0.264 -5.510 1.00 93.94 80 SER A CA 1
ATOM 624 C C . SER A 1 80 ? 8.975 0.545 -4.814 1.00 93.94 80 SER A C 1
ATOM 626 O O . SER A 1 80 ? 8.577 1.715 -4.739 1.00 93.94 80 SER A O 1
ATOM 628 N N . PRO A 1 81 ? 8.221 -0.486 -4.396 1.00 95.88 81 PRO A N 1
ATOM 629 C CA . PRO A 1 81 ? 6.906 -0.300 -3.805 1.00 95.88 81 PRO A CA 1
ATOM 630 C C . PRO A 1 81 ? 7.029 0.395 -2.446 1.00 95.88 81 PRO A C 1
ATOM 632 O O . PRO A 1 81 ? 7.866 0.041 -1.620 1.00 95.88 81 PRO A O 1
ATOM 635 N N . ALA A 1 82 ? 6.177 1.389 -2.204 1.00 94.88 82 ALA A N 1
ATOM 636 C CA . ALA A 1 82 ? 6.178 2.172 -0.973 1.00 94.88 82 ALA A CA 1
ATOM 637 C C . ALA A 1 82 ? 4.750 2.563 -0.571 1.00 94.88 82 ALA A C 1
ATOM 639 O O . ALA A 1 82 ? 3.838 2.565 -1.400 1.00 94.88 82 ALA A O 1
ATOM 640 N N . TYR A 1 83 ? 4.556 2.920 0.702 1.00 96.50 83 TYR A N 1
ATOM 641 C CA . TYR A 1 83 ? 3.276 3.392 1.241 1.00 96.50 83 TYR A CA 1
ATOM 642 C C . TYR A 1 83 ? 2.958 4.813 0.751 1.00 96.50 83 TYR A C 1
ATOM 644 O O . TYR A 1 83 ? 3.063 5.782 1.496 1.00 96.50 83 TYR A O 1
ATOM 652 N N . ASN A 1 84 ? 2.634 4.948 -0.535 1.00 95.00 84 ASN A N 1
ATOM 653 C CA . ASN A 1 84 ? 2.304 6.218 -1.175 1.00 95.00 84 ASN A CA 1
ATOM 654 C C . ASN A 1 84 ? 1.290 6.047 -2.324 1.00 95.00 84 ASN A C 1
ATOM 656 O O . ASN A 1 84 ? 0.782 4.952 -2.595 1.00 95.00 84 ASN A O 1
ATOM 660 N N . ALA A 1 85 ? 1.025 7.147 -3.031 1.00 94.75 85 ALA A N 1
ATOM 661 C CA . ALA A 1 85 ? 0.064 7.203 -4.127 1.00 94.75 85 ALA A CA 1
ATOM 662 C C . ALA A 1 85 ? 0.385 6.255 -5.299 1.00 94.75 85 ALA A C 1
ATOM 664 O O . ALA A 1 85 ? -0.543 5.846 -5.991 1.00 94.75 85 ALA A O 1
ATOM 665 N N . LYS A 1 86 ? 1.645 5.825 -5.489 1.00 96.00 86 LYS A N 1
ATOM 666 C CA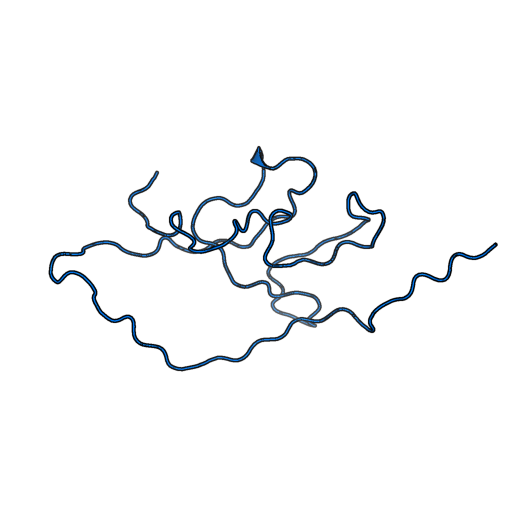 . LYS A 1 86 ? 2.026 4.870 -6.552 1.00 96.00 86 LYS A CA 1
ATOM 667 C C . LYS A 1 86 ? 1.413 3.478 -6.347 1.00 96.00 86 LYS A C 1
ATOM 669 O O . LYS A 1 86 ? 1.345 2.703 -7.297 1.00 96.00 86 LYS A O 1
ATOM 674 N N . LEU A 1 87 ? 0.947 3.179 -5.128 1.00 96.00 87 LEU A N 1
ATOM 675 C CA . LEU A 1 87 ? 0.162 1.989 -4.765 1.00 96.00 87 LEU A CA 1
ATOM 676 C C . LEU A 1 87 ? -1.239 2.339 -4.221 1.00 96.00 87 LEU A C 1
ATOM 678 O O . LEU A 1 87 ? -1.906 1.508 -3.599 1.00 96.00 87 LEU A O 1
ATOM 682 N N . GLY A 1 88 ? -1.690 3.584 -4.401 1.00 93.50 88 GLY A N 1
ATOM 683 C CA . GLY A 1 88 ? -2.993 4.049 -3.921 1.00 93.50 88 GLY A CA 1
ATOM 684 C C . GLY A 1 88 ? -3.115 4.171 -2.397 1.00 93.50 88 GLY A C 1
ATOM 685 O O . GLY A 1 88 ? -4.229 4.083 -1.868 1.00 93.50 88 GLY A O 1
ATOM 686 N N . PHE A 1 89 ? -2.006 4.333 -1.668 1.00 94.00 89 PHE A N 1
ATOM 687 C CA . PHE A 1 89 ? -2.050 4.782 -0.274 1.00 94.00 89 PHE A CA 1
ATOM 688 C C . PHE A 1 89 ? -2.188 6.306 -0.254 1.00 94.00 89 PHE A C 1
ATOM 690 O O . PHE A 1 89 ? -1.307 7.021 -0.732 1.00 94.00 89 PHE A O 1
ATOM 697 N N . ALA A 1 90 ? -3.316 6.785 0.267 1.00 91.50 90 ALA A N 1
ATOM 698 C CA . ALA A 1 90 ? -3.518 8.201 0.538 1.00 91.50 90 ALA A CA 1
ATOM 699 C C . ALA A 1 90 ? -2.747 8.611 1.799 1.00 91.50 90 ALA A C 1
ATOM 701 O O . ALA A 1 90 ? -2.493 7.776 2.669 1.00 91.50 90 ALA A O 1
ATOM 702 N N . ASP A 1 91 ? -2.403 9.893 1.891 1.00 93.06 91 ASP A N 1
ATOM 703 C CA . ASP A 1 91 ? -1.828 10.447 3.112 1.00 93.06 91 ASP A CA 1
ATOM 704 C C . ASP A 1 91 ? -2.855 10.426 4.258 1.00 93.06 91 ASP A C 1
ATOM 706 O O . ASP A 1 91 ? -4.054 10.637 4.051 1.00 93.06 91 ASP A O 1
ATOM 710 N N . GLY A 1 92 ? -2.382 10.159 5.474 1.00 92.00 92 GLY A N 1
ATOM 711 C CA . GLY A 1 92 ? -3.216 10.066 6.670 1.00 92.00 92 GLY A CA 1
ATOM 712 C C . GLY A 1 92 ? -4.023 8.766 6.820 1.00 92.00 92 GLY A C 1
ATOM 713 O O . GLY A 1 92 ? -3.618 7.675 6.413 1.00 92.00 92 GLY A O 1
ATOM 714 N N . ALA A 1 93 ? -5.160 8.868 7.516 1.00 88.56 93 ALA A N 1
ATOM 715 C CA . ALA A 1 93 ? -5.966 7.713 7.901 1.00 88.56 93 ALA A CA 1
ATOM 716 C C . ALA A 1 93 ? -6.662 7.065 6.693 1.00 88.56 93 ALA A C 1
ATOM 718 O O . ALA A 1 93 ? -7.350 7.716 5.908 1.00 88.56 93 ALA A O 1
ATOM 719 N N . SER A 1 94 ? -6.551 5.743 6.585 1.00 81.94 94 SER A N 1
ATOM 720 C CA . SER A 1 94 ? -7.200 4.976 5.521 1.00 81.94 94 SER A CA 1
ATOM 721 C C . SER A 1 94 ? -8.668 4.690 5.860 1.00 81.94 94 SER A C 1
ATOM 723 O O . SER A 1 94 ? -8.988 3.685 6.487 1.00 81.94 94 SER A O 1
ATOM 725 N N . VAL A 1 95 ? -9.581 5.562 5.429 1.00 75.06 95 VAL A N 1
ATOM 726 C CA . VAL A 1 95 ? -11.027 5.442 5.726 1.00 75.06 95 VAL A CA 1
ATOM 727 C C . VAL A 1 95 ? -11.771 4.415 4.863 1.00 75.06 95 VAL A C 1
ATOM 729 O O . VAL A 1 95 ? -12.830 3.933 5.250 1.00 75.06 95 VAL A O 1
ATOM 732 N N . LEU A 1 96 ? -11.203 4.015 3.720 1.00 71.69 96 LEU A N 1
ATOM 733 C CA . LEU A 1 96 ? -11.812 3.043 2.798 1.00 71.69 96 LEU A CA 1
ATOM 734 C C . LEU A 1 96 ? -11.645 1.581 3.249 1.00 71.69 96 LEU A C 1
ATOM 736 O O . LEU A 1 96 ? -11.971 0.662 2.506 1.00 71.69 96 LEU A O 1
ATOM 740 N N . GLN A 1 97 ? -11.103 1.335 4.443 1.00 76.50 97 GLN A N 1
ATOM 741 C CA . GLN A 1 97 ? -10.813 -0.023 4.903 1.00 76.50 97 GLN A CA 1
ATOM 742 C C . GLN A 1 97 ? -12.030 -0.757 5.476 1.00 76.50 97 GLN A C 1
ATOM 744 O O . GLN A 1 97 ? -11.905 -1.936 5.784 1.00 76.50 97 GLN A O 1
ATOM 749 N N . PHE A 1 98 ? -13.183 -0.106 5.637 1.00 76.88 98 PHE A N 1
ATOM 750 C CA . PHE A 1 98 ? -14.372 -0.712 6.243 1.00 76.88 98 PHE A CA 1
ATOM 751 C C . PHE A 1 98 ? -15.323 -1.305 5.195 1.00 76.88 98 PHE A C 1
ATOM 753 O O . PHE A 1 98 ? -15.530 -0.710 4.139 1.00 76.88 98 PHE A O 1
ATOM 760 N N . GLY A 1 99 ? -15.898 -2.472 5.504 1.00 59.31 99 GLY A N 1
ATOM 761 C CA . GLY A 1 99 ? -16.711 -3.293 4.591 1.00 59.31 99 GLY A CA 1
ATOM 762 C C . GLY A 1 99 ? -18.080 -2.732 4.194 1.00 59.31 99 GLY A C 1
ATOM 763 O O . GLY A 1 99 ? -18.753 -3.355 3.384 1.00 59.31 99 GLY A O 1
ATOM 764 N N . ASP A 1 100 ? -18.460 -1.564 4.711 1.00 54.19 100 ASP A N 1
ATOM 765 C CA . ASP A 1 100 ? -19.768 -0.939 4.471 1.00 54.19 100 ASP A CA 1
ATOM 766 C C . ASP A 1 100 ? -19.716 0.177 3.399 1.00 54.19 100 ASP A C 1
ATOM 768 O O . ASP A 1 100 ? -20.676 0.922 3.235 1.00 54.19 100 ASP A O 1
ATOM 772 N N . ASN A 1 101 ? -18.587 0.332 2.689 1.00 49.59 101 ASN A N 1
ATOM 773 C CA . ASN A 1 101 ? -18.346 1.416 1.716 1.00 49.59 101 ASN A CA 1
ATOM 774 C C . ASN A 1 101 ? -18.226 0.944 0.250 1.00 49.59 101 ASN A C 1
ATOM 776 O O . ASN A 1 101 ? -17.479 1.547 -0.527 1.00 49.59 101 ASN A O 1
ATOM 780 N N . TYR A 1 102 ? -18.949 -0.112 -0.133 1.00 44.44 102 TYR A N 1
ATOM 781 C CA . TYR A 1 102 ? -19.167 -0.489 -1.536 1.00 44.44 102 TYR A CA 1
ATOM 782 C C . TYR A 1 102 ? -20.645 -0.714 -1.825 1.00 44.44 102 TYR A C 1
ATOM 784 O O . TYR A 1 102 ? -21.287 -1.438 -1.033 1.00 44.44 102 TYR A O 1
#

Sequence (102 aa):
MKYQYFRCGEPNMYMLPYRCTVTNVSPTSSLRLAPAQPGVWCEDDPSKCTRGAKQMIFWNQAEGNNIEVSGSDLSGHPRSPAYNAKLGFADGASVLQFGDNY

Radius of gyration: 16.94 Å; chains: 1; bounding box: 52×27×41 Å